Protein AF-A0A4S4K8S5-F1 (afdb_monomer_lite)

Organism: NCBI:txid98765

InterPro domains:
  IPR015931 Aconitase/3-isopropylmalate dehydratase large subunit, alpha/beta/alpha, subdomain 1/3 [G3DSA:3.30.499.10] (3-56)
  IPR036008 Aconitase, iron-sulfur domain [SSF53732] (6-67)
  IPR050926 Aconitase/IPM Isomerase [PTHR43160] (6-64)

Foldseek 3Di:
DDDQAEAEDQDDDFPQCPPPPHNSYHYHHDHPLVNVVCVQVVDPPDDLVPDWDADPVRDTHHDDDQPPAPQPPVHRHRQWDQQPVVRGTGGCVVRVPPDDDDGDPDDPDDDPADSQWDWDWACLLVDAAPFFTWIWTHDPPDDIDIDTDDDHDHHVRSVCSNVVDDDDDD

Structure (mmCIF, N/CA/C/O backbone):
data_AF-A0A4S4K8S5-F1
#
_entry.id   AF-A0A4S4K8S5-F1
#
loop_
_atom_site.group_PDB
_atom_site.id
_atom_site.type_symbol
_atom_site.label_atom_id
_atom_site.label_alt_id
_atom_site.label_comp_id
_atom_site.label_asym_id
_atom_site.label_entity_id
_atom_site.label_seq_id
_atom_site.pdbx_PDB_ins_code
_atom_site.Cartn_x
_atom_site.Cartn_y
_atom_site.Cartn_z
_atom_site.occupancy
_atom_site.B_iso_or_equiv
_atom_site.auth_seq_id
_atom_site.auth_comp_id
_atom_site.auth_asym_id
_atom_site.auth_atom_id
_atom_site.pdbx_PDB_model_num
ATOM 1 N N . MET A 1 1 ? 26.966 -2.683 -28.341 1.00 40.81 1 MET A N 1
ATOM 2 C CA . MET A 1 1 ? 25.767 -3.223 -27.672 1.00 40.81 1 MET A CA 1
ATOM 3 C C . MET A 1 1 ? 25.419 -2.253 -26.558 1.00 40.81 1 MET A C 1
ATOM 5 O O . MET A 1 1 ? 26.205 -2.132 -25.630 1.00 40.81 1 MET A O 1
ATOM 9 N N . ILE A 1 2 ? 24.365 -1.453 -26.725 1.00 47.19 2 ILE A N 1
ATOM 10 C CA . ILE A 1 2 ? 23.920 -0.512 -25.688 1.00 47.19 2 ILE A CA 1
ATOM 11 C C . ILE A 1 2 ? 23.152 -1.344 -24.663 1.00 47.19 2 ILE A C 1
ATOM 13 O O . ILE A 1 2 ? 22.187 -2.012 -25.022 1.00 47.19 2 ILE A O 1
ATOM 17 N N . VAL A 1 3 ? 23.630 -1.366 -23.421 1.00 53.38 3 VAL A N 1
ATOM 18 C CA . VAL A 1 3 ? 22.932 -2.012 -22.308 1.00 53.38 3 VAL A CA 1
ATOM 19 C C . VAL A 1 3 ? 21.987 -0.967 -21.733 1.00 53.38 3 VAL A C 1
ATOM 21 O O . VAL A 1 3 ? 22.434 0.006 -21.132 1.00 53.38 3 VAL A O 1
ATOM 24 N N . TYR A 1 4 ? 20.691 -1.129 -21.980 1.00 63.47 4 TYR A N 1
ATOM 25 C CA . TYR A 1 4 ? 19.673 -0.281 -21.373 1.00 63.47 4 TYR A CA 1
ATOM 26 C C . TYR A 1 4 ? 19.418 -0.774 -19.954 1.00 63.47 4 TYR A C 1
ATOM 28 O O . TYR A 1 4 ? 19.040 -1.927 -19.750 1.00 63.47 4 TYR A O 1
ATOM 36 N N . VAL A 1 5 ? 19.658 0.093 -18.975 1.00 75.06 5 VAL A N 1
ATOM 37 C CA . VAL A 1 5 ? 19.382 -0.191 -17.568 1.00 75.06 5 VAL A CA 1
ATOM 38 C C . VAL A 1 5 ? 18.004 0.370 -17.258 1.00 75.06 5 VAL A C 1
ATOM 40 O O . VAL A 1 5 ? 17.740 1.548 -17.494 1.00 75.06 5 VAL A O 1
ATOM 43 N N . SER A 1 6 ? 17.115 -0.483 -16.760 1.00 84.38 6 SER A N 1
ATOM 44 C CA . SER A 1 6 ? 15.791 -0.067 -16.309 1.00 84.38 6 SER A CA 1
ATOM 45 C C . SER A 1 6 ? 15.693 -0.241 -14.802 1.00 84.38 6 SER A C 1
ATOM 47 O O . SER A 1 6 ? 16.116 -1.261 -14.264 1.00 84.38 6 SER A O 1
ATOM 49 N N . VAL A 1 7 ? 15.158 0.770 -14.126 1.00 84.62 7 VAL A N 1
ATOM 50 C CA . VAL A 1 7 ? 15.048 0.830 -12.667 1.00 84.62 7 VAL A CA 1
ATOM 51 C C . VAL A 1 7 ? 13.600 1.138 -12.309 1.00 84.62 7 VAL A C 1
ATOM 53 O O . VAL A 1 7 ? 13.010 2.068 -12.856 1.00 84.62 7 VAL A O 1
ATOM 56 N N . VAL A 1 8 ? 13.034 0.390 -11.367 1.00 84.44 8 VAL A N 1
ATOM 57 C CA . VAL A 1 8 ? 11.702 0.654 -10.804 1.00 84.44 8 VAL A CA 1
ATOM 58 C C . VAL A 1 8 ? 11.885 1.169 -9.380 1.00 84.44 8 VAL A C 1
ATOM 60 O O . VAL A 1 8 ? 12.656 0.601 -8.610 1.00 84.44 8 VAL A O 1
ATOM 63 N N . THR A 1 9 ? 11.220 2.267 -9.027 1.00 79.69 9 THR A N 1
ATOM 64 C CA . THR A 1 9 ? 11.368 2.917 -7.714 1.00 79.69 9 THR A CA 1
ATOM 65 C C . THR A 1 9 ? 10.017 3.304 -7.131 1.00 79.69 9 THR A C 1
ATOM 67 O O . THR A 1 9 ? 9.075 3.570 -7.875 1.00 79.69 9 THR A O 1
ATOM 70 N N . SER A 1 10 ? 9.939 3.399 -5.802 1.00 82.31 10 SER A N 1
ATOM 71 C CA . SER A 1 10 ? 8.765 3.918 -5.087 1.00 82.31 10 SER A CA 1
ATOM 72 C C . SER A 1 10 ? 8.897 5.397 -4.715 1.00 82.31 10 SER A C 1
ATOM 74 O O . SER A 1 10 ? 8.225 5.879 -3.803 1.00 82.31 10 SER A O 1
ATOM 76 N N . TYR A 1 11 ? 9.815 6.110 -5.371 1.00 83.06 11 TYR A N 1
ATOM 77 C CA . TYR A 1 11 ? 9.970 7.554 -5.227 1.00 83.06 11 TYR A CA 1
ATOM 78 C C . TYR A 1 11 ? 8.912 8.298 -6.052 1.00 83.06 11 TYR A C 1
ATOM 80 O O . TYR A 1 11 ? 8.043 7.693 -6.661 1.00 83.06 11 TYR A O 1
ATOM 88 N N . ASN A 1 12 ? 8.969 9.626 -6.076 1.00 79.25 12 ASN A N 1
ATOM 89 C CA . ASN A 1 12 ? 7.986 10.483 -6.750 1.00 79.25 12 ASN A CA 1
ATOM 90 C C . ASN A 1 12 ? 8.525 11.183 -8.013 1.00 79.25 12 ASN A C 1
ATOM 92 O O . ASN A 1 12 ? 7.784 11.909 -8.673 1.00 79.25 12 ASN A O 1
ATOM 96 N N . HIS A 1 13 ? 9.798 10.975 -8.362 1.00 73.88 13 HIS A N 1
ATOM 97 C CA . HIS A 1 13 ? 10.450 11.596 -9.514 1.00 73.88 13 HIS A CA 1
ATOM 98 C C . HIS A 1 13 ? 11.297 10.584 -10.290 1.00 73.88 13 HIS A C 1
ATOM 100 O O . HIS A 1 13 ? 12.002 9.775 -9.696 1.00 73.88 13 HIS A O 1
ATOM 106 N N . ASN A 1 14 ? 11.287 10.691 -11.619 1.00 83.81 14 ASN A N 1
ATOM 107 C CA . ASN A 1 14 ? 12.058 9.846 -12.535 1.00 83.81 14 ASN A CA 1
ATOM 108 C C . ASN A 1 14 ? 12.803 10.652 -13.613 1.00 83.81 14 ASN A C 1
ATOM 110 O O . ASN A 1 14 ? 12.933 10.215 -14.755 1.00 83.81 14 ASN A O 1
ATOM 114 N N . PHE A 1 15 ? 13.290 11.846 -13.260 1.00 85.25 15 PHE A N 1
ATOM 115 C CA . PHE A 1 15 ? 14.086 12.661 -14.177 1.00 85.25 15 PHE A CA 1
ATOM 116 C C . PHE A 1 15 ? 15.352 11.923 -14.630 1.00 85.25 15 PHE A C 1
ATOM 118 O O . PHE A 1 15 ? 15.992 11.210 -13.853 1.00 85.25 15 PHE A O 1
ATOM 125 N N . THR A 1 16 ? 15.734 12.142 -15.887 1.00 83.31 16 THR A N 1
ATOM 126 C CA . THR A 1 16 ? 16.926 11.558 -16.507 1.00 83.31 16 THR A CA 1
ATOM 127 C C . THR A 1 16 ? 18.174 11.782 -15.647 1.00 83.31 16 THR A C 1
ATOM 129 O O . THR A 1 16 ? 18.478 12.912 -15.269 1.00 83.31 16 THR A O 1
ATOM 132 N N . GLY A 1 17 ? 18.886 10.697 -15.323 1.00 80.38 17 GLY A N 1
ATOM 133 C CA . GLY A 1 17 ? 20.100 10.726 -14.503 1.00 80.38 17 GLY A CA 1
ATOM 134 C C . GLY A 1 17 ? 19.891 11.090 -13.026 1.00 80.38 17 GLY A C 1
ATOM 135 O O . GLY A 1 17 ? 20.866 11.307 -12.315 1.00 80.38 17 GLY A O 1
ATOM 136 N N . ARG A 1 18 ? 18.657 11.167 -12.511 1.00 84.88 18 ARG A N 1
ATOM 137 C CA . ARG A 1 18 ? 18.435 11.531 -11.099 1.00 84.88 18 ARG A CA 1
ATOM 138 C C . ARG A 1 18 ? 18.932 10.468 -10.120 1.00 84.88 18 ARG A C 1
ATOM 140 O O . ARG A 1 18 ? 19.425 10.824 -9.054 1.00 84.88 18 ARG A O 1
ATOM 147 N N . ASN A 1 19 ? 18.773 9.197 -10.472 1.00 79.88 19 ASN A N 1
ATOM 148 C CA . ASN A 1 19 ? 19.047 8.086 -9.562 1.00 79.88 19 ASN A CA 1
ATOM 149 C C . ASN A 1 19 ? 20.532 7.701 -9.543 1.00 79.88 19 ASN A C 1
ATOM 151 O O . ASN A 1 19 ? 21.040 7.282 -8.510 1.00 79.88 19 ASN A O 1
ATOM 155 N N . ASP A 1 20 ? 21.224 7.853 -10.671 1.00 86.19 20 ASP A N 1
ATOM 156 C CA . ASP A 1 20 ? 22.573 7.319 -10.889 1.00 86.19 20 ASP A CA 1
ATOM 157 C C . ASP A 1 20 ? 23.453 8.199 -11.802 1.00 86.19 20 ASP A C 1
ATOM 159 O O . ASP A 1 20 ? 24.529 7.773 -12.216 1.00 86.19 20 ASP A O 1
ATOM 163 N N . ALA A 1 21 ? 23.012 9.418 -12.141 1.00 86.81 21 ALA A N 1
ATOM 164 C CA . ALA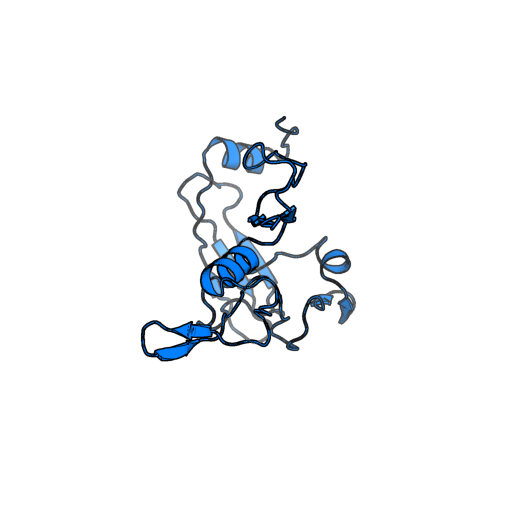 A 1 21 ? 23.658 10.314 -13.110 1.00 86.81 21 ALA A CA 1
ATOM 165 C C . ALA A 1 21 ? 23.816 9.734 -14.531 1.00 86.81 21 ALA A C 1
ATOM 167 O O . ALA A 1 21 ? 24.497 10.336 -15.364 1.00 86.81 21 ALA A O 1
ATOM 168 N N . ASN A 1 22 ? 23.158 8.614 -14.848 1.00 85.94 22 ASN A N 1
ATOM 169 C CA . ASN A 1 22 ? 23.217 7.997 -16.164 1.00 85.94 22 ASN A CA 1
ATOM 170 C C . ASN A 1 22 ? 21.999 8.404 -17.014 1.00 85.94 22 ASN A C 1
ATOM 172 O O . ASN A 1 22 ? 20.865 8.030 -16.702 1.00 85.94 22 ASN A O 1
ATOM 176 N N . PRO A 1 23 ? 22.189 9.132 -18.129 1.00 85.69 23 PRO A N 1
ATOM 177 C CA . PRO A 1 23 ? 21.078 9.515 -18.991 1.00 85.69 23 PRO A CA 1
ATOM 178 C C . PRO A 1 23 ? 20.465 8.343 -19.772 1.00 85.69 23 PRO A C 1
ATOM 180 O O . PRO A 1 23 ? 19.369 8.489 -20.304 1.00 85.69 23 PRO A O 1
ATOM 183 N N . ALA A 1 24 ? 21.146 7.193 -19.847 1.00 87.69 24 ALA A N 1
ATOM 184 C CA . ALA A 1 24 ? 20.639 5.984 -20.497 1.00 87.69 24 ALA A CA 1
ATOM 185 C C . ALA A 1 24 ? 19.790 5.090 -19.569 1.00 87.69 24 ALA A C 1
ATOM 187 O O . ALA A 1 24 ? 19.295 4.055 -20.021 1.00 87.69 24 ALA A O 1
ATOM 188 N N . THR A 1 25 ? 19.630 5.462 -18.292 1.00 84.88 25 THR A N 1
ATOM 189 C CA . THR A 1 25 ? 18.792 4.731 -17.334 1.00 84.88 25 THR A CA 1
ATOM 190 C C . THR A 1 25 ? 17.327 5.141 -17.481 1.00 84.88 25 THR A C 1
ATOM 192 O O . THR A 1 25 ? 16.979 6.316 -17.346 1.00 84.88 25 THR A O 1
ATOM 195 N N . TYR A 1 26 ? 16.450 4.160 -17.704 1.00 85.69 26 TYR A N 1
ATOM 196 C CA . TYR A 1 26 ? 15.001 4.356 -17.700 1.00 85.69 26 TYR A CA 1
ATOM 197 C C . TYR A 1 26 ? 14.444 4.107 -16.299 1.00 85.69 26 TYR A C 1
ATOM 199 O O . TYR A 1 26 ? 14.488 2.986 -15.796 1.00 85.69 26 TYR A O 1
ATOM 207 N N . ALA A 1 27 ? 13.922 5.157 -15.665 1.00 83.81 27 ALA A N 1
ATOM 208 C CA . ALA A 1 27 ? 13.340 5.080 -14.331 1.00 83.81 27 ALA A CA 1
ATOM 209 C C . ALA A 1 27 ? 11.804 5.066 -14.392 1.00 83.81 27 ALA A C 1
ATOM 211 O O . ALA A 1 27 ? 11.169 5.980 -14.929 1.00 83.81 27 ALA A O 1
ATOM 212 N N . PHE A 1 28 ? 11.210 4.043 -13.789 1.00 84.19 28 PHE A N 1
ATOM 213 C CA . PHE A 1 28 ? 9.772 3.886 -13.617 1.00 84.19 28 PHE A CA 1
ATOM 214 C C . PHE A 1 28 ? 9.406 4.116 -12.150 1.00 84.19 28 PHE A C 1
ATOM 216 O O . PHE A 1 28 ? 10.120 3.689 -11.241 1.00 84.19 28 PHE A O 1
ATOM 223 N N . VAL A 1 29 ? 8.297 4.814 -11.920 1.00 80.88 29 VAL A N 1
ATOM 224 C CA . VAL A 1 29 ? 7.744 5.048 -10.582 1.00 80.88 29 VAL A CA 1
ATOM 225 C C . VAL A 1 29 ? 6.541 4.135 -10.393 1.00 80.88 29 VAL A C 1
ATOM 227 O O . VAL A 1 29 ? 5.641 4.128 -11.231 1.00 80.88 29 VAL A O 1
ATOM 230 N N . ALA A 1 30 ? 6.529 3.374 -9.303 1.00 78.50 30 ALA A N 1
ATOM 231 C CA . ALA A 1 30 ? 5.453 2.456 -8.946 1.00 78.50 30 ALA A CA 1
ATOM 232 C C . ALA A 1 30 ? 5.226 2.441 -7.423 1.00 78.50 30 ALA A C 1
ATOM 234 O O . ALA A 1 30 ? 5.949 3.088 -6.668 1.00 78.50 30 ALA A O 1
ATOM 235 N N . SER A 1 31 ? 4.213 1.713 -6.949 1.00 77.50 31 SER A N 1
ATOM 236 C CA . SER A 1 31 ? 4.017 1.500 -5.508 1.00 77.50 31 SER A CA 1
ATOM 237 C C . SER A 1 31 ? 5.162 0.670 -4.909 1.00 77.50 31 SER A C 1
ATOM 239 O O . SER A 1 31 ? 5.792 -0.118 -5.614 1.00 77.50 31 SER A O 1
ATOM 241 N N . SER A 1 32 ? 5.420 0.810 -3.602 1.00 77.81 32 SER A N 1
ATOM 242 C CA . SER A 1 32 ? 6.417 -0.010 -2.884 1.00 77.81 32 SER A CA 1
ATOM 243 C C . SER A 1 32 ? 6.191 -1.507 -3.096 1.00 77.81 32 SER A C 1
ATOM 245 O O . SER A 1 32 ? 7.132 -2.250 -3.338 1.00 77.81 32 SER A O 1
ATOM 247 N N . ASP A 1 33 ? 4.925 -1.908 -3.100 1.00 77.00 33 ASP A N 1
ATOM 248 C CA . ASP A 1 33 ? 4.451 -3.263 -3.352 1.00 77.00 33 ASP A CA 1
ATOM 249 C C . ASP A 1 33 ? 4.896 -3.788 -4.729 1.00 77.00 33 ASP A C 1
ATOM 251 O O . ASP A 1 33 ? 5.523 -4.843 -4.825 1.00 77.00 33 ASP A O 1
ATOM 255 N N . LEU A 1 34 ? 4.651 -3.019 -5.797 1.00 79.56 34 LEU A N 1
ATOM 256 C CA . LEU A 1 34 ? 5.084 -3.363 -7.157 1.00 79.56 34 LEU A CA 1
ATOM 257 C C . LEU A 1 34 ? 6.607 -3.387 -7.293 1.00 79.56 34 LEU A C 1
ATOM 259 O O . LEU A 1 34 ? 7.155 -4.244 -7.978 1.00 79.56 34 LEU A O 1
ATOM 263 N N . VAL A 1 35 ? 7.305 -2.464 -6.633 1.00 82.31 35 VAL A N 1
ATOM 264 C CA . VAL A 1 35 ? 8.773 -2.441 -6.646 1.00 82.31 35 VAL A CA 1
ATOM 265 C C . VAL A 1 35 ? 9.325 -3.712 -6.009 1.00 82.31 35 VAL A C 1
ATOM 267 O O . VAL A 1 35 ? 10.212 -4.340 -6.580 1.00 82.31 35 VAL A O 1
ATOM 270 N N . THR A 1 36 ? 8.776 -4.135 -4.867 1.00 83.06 36 THR A N 1
ATOM 271 C CA . THR A 1 36 ? 9.158 -5.394 -4.219 1.00 83.06 36 THR A CA 1
ATOM 272 C C . THR A 1 36 ? 8.867 -6.590 -5.126 1.00 83.06 36 THR A C 1
ATOM 274 O O . THR A 1 36 ? 9.749 -7.424 -5.308 1.00 83.06 36 THR A O 1
ATOM 277 N N . ALA A 1 37 ? 7.689 -6.635 -5.760 1.00 84.25 37 ALA A N 1
ATOM 278 C CA . ALA A 1 37 ? 7.329 -7.644 -6.763 1.00 84.25 37 ALA A CA 1
ATOM 279 C C . ALA A 1 37 ? 8.419 -7.852 -7.814 1.00 84.25 37 ALA A C 1
ATOM 281 O O . ALA A 1 37 ? 8.955 -8.943 -8.002 1.00 84.25 37 ALA A O 1
ATOM 282 N N . MET A 1 38 ? 8.737 -6.752 -8.492 1.00 84.69 38 MET A N 1
ATOM 283 C CA . MET A 1 38 ? 9.602 -6.730 -9.655 1.00 84.69 38 MET A CA 1
ATOM 284 C C . MET A 1 38 ? 11.054 -6.955 -9.247 1.00 84.69 38 MET A C 1
ATOM 286 O O . MET A 1 38 ? 11.802 -7.569 -9.998 1.00 84.69 38 MET A O 1
ATOM 290 N N . ALA A 1 39 ? 11.452 -6.529 -8.044 1.00 85.81 39 ALA A N 1
ATOM 291 C CA . ALA A 1 39 ? 12.778 -6.806 -7.504 1.00 85.81 39 ALA A CA 1
ATOM 292 C C . ALA A 1 39 ? 13.008 -8.306 -7.270 1.00 85.81 39 ALA A C 1
ATOM 294 O O . ALA A 1 39 ? 14.091 -8.807 -7.563 1.00 85.81 39 ALA A O 1
ATOM 295 N N . PHE A 1 40 ? 11.999 -9.028 -6.778 1.00 85.19 40 PHE A N 1
ATOM 296 C CA . PHE A 1 40 ? 12.081 -10.481 -6.613 1.00 85.19 40 PHE A CA 1
ATOM 297 C C . PHE A 1 40 ? 11.952 -11.237 -7.941 1.00 85.19 40 PHE A C 1
ATOM 299 O O . PHE A 1 40 ? 12.598 -12.268 -8.110 1.00 85.19 40 PHE A O 1
ATOM 306 N N . ALA A 1 41 ? 11.132 -10.750 -8.877 1.00 87.00 41 ALA A N 1
ATOM 307 C CA . ALA A 1 41 ? 10.967 -11.380 -10.186 1.00 87.00 41 ALA A CA 1
ATOM 308 C C . ALA A 1 41 ? 12.162 -11.142 -11.125 1.00 87.00 41 ALA A C 1
ATOM 310 O O . ALA A 1 41 ? 12.487 -12.000 -11.940 1.00 87.00 41 ALA A O 1
ATOM 311 N N . GLY A 1 42 ? 12.812 -9.979 -11.027 1.00 85.75 42 GLY A N 1
ATOM 312 C CA . GLY A 1 42 ? 13.928 -9.587 -11.891 1.00 85.75 42 GLY A CA 1
ATOM 313 C C . GLY A 1 42 ? 13.543 -9.298 -13.349 1.00 85.75 42 GLY A C 1
ATOM 314 O O . GLY A 1 42 ? 14.433 -9.094 -14.172 1.00 85.75 42 GLY A O 1
ATOM 315 N N . ASP A 1 43 ? 12.246 -9.262 -13.673 1.00 84.00 43 ASP A N 1
ATOM 316 C CA . ASP A 1 43 ? 11.710 -9.008 -15.014 1.00 84.00 43 ASP A CA 1
ATOM 317 C C . ASP A 1 43 ? 10.634 -7.914 -14.964 1.00 84.00 43 ASP A C 1
ATOM 319 O O . ASP A 1 43 ? 9.761 -7.914 -14.098 1.00 84.00 43 ASP A O 1
ATOM 323 N N . LEU A 1 44 ? 10.691 -6.982 -15.916 1.00 83.81 44 LEU A N 1
ATOM 324 C CA . LEU A 1 44 ? 9.701 -5.915 -16.077 1.00 83.81 44 LEU A CA 1
ATOM 325 C C . LEU A 1 44 ? 8.404 -6.388 -16.737 1.00 83.81 44 LEU A C 1
ATOM 327 O O . LEU A 1 44 ? 7.400 -5.686 -16.652 1.00 83.81 44 LEU A O 1
ATOM 331 N N . HIS A 1 45 ? 8.417 -7.544 -17.400 1.00 85.62 45 HIS A N 1
ATOM 332 C CA . HIS A 1 45 ? 7.205 -8.156 -17.945 1.00 85.62 45 HIS A CA 1
ATOM 333 C C . HIS A 1 45 ? 6.433 -8.963 -16.903 1.00 85.62 45 HIS A C 1
ATOM 335 O O . HIS A 1 45 ? 5.310 -9.370 -17.185 1.00 85.62 45 HIS A O 1
ATOM 341 N N . PHE A 1 46 ? 7.017 -9.188 -15.720 1.00 84.44 46 PHE A N 1
ATOM 342 C CA . PHE A 1 46 ? 6.357 -9.904 -14.641 1.00 84.44 46 PHE A CA 1
ATOM 343 C C . PHE A 1 46 ? 5.093 -9.161 -14.216 1.00 84.44 46 PHE A C 1
ATOM 345 O O . PHE A 1 46 ? 5.151 -7.995 -13.810 1.00 84.44 46 PHE A O 1
ATOM 352 N N . ASN A 1 47 ? 3.957 -9.850 -14.286 1.00 82.06 47 ASN A N 1
ATOM 353 C CA . ASN A 1 47 ? 2.701 -9.352 -13.770 1.00 82.06 47 ASN A CA 1
ATOM 354 C C . ASN A 1 47 ? 2.424 -9.940 -12.377 1.00 82.06 47 ASN A C 1
ATOM 356 O O . ASN A 1 47 ? 1.911 -11.053 -12.274 1.00 82.06 47 ASN A O 1
ATOM 360 N N . PRO A 1 48 ? 2.659 -9.177 -11.297 1.00 77.31 48 PRO A N 1
ATOM 361 C CA . PRO A 1 48 ? 2.429 -9.633 -9.930 1.00 77.31 48 PRO A CA 1
ATOM 362 C C . PRO A 1 48 ? 1.009 -10.106 -9.596 1.00 77.31 48 PRO A C 1
ATOM 364 O O . PRO A 1 48 ? 0.808 -10.712 -8.550 1.00 77.31 48 PRO A O 1
ATOM 367 N N . VAL A 1 49 ? 0.021 -9.769 -10.427 1.00 76.81 49 VAL A N 1
ATOM 368 C CA . VAL A 1 49 ? -1.388 -10.132 -10.219 1.00 76.81 49 VAL A CA 1
ATOM 369 C C . VAL A 1 49 ? -1.714 -11.511 -10.795 1.00 76.81 49 VAL A C 1
ATOM 371 O O . VAL A 1 49 ? -2.675 -12.138 -10.362 1.00 76.81 49 VAL A O 1
ATOM 374 N N . THR A 1 50 ? -0.959 -11.973 -11.793 1.00 78.62 50 THR A N 1
ATOM 375 C CA . THR A 1 50 ? -1.271 -13.209 -12.534 1.00 78.62 50 THR A CA 1
ATOM 376 C C . THR A 1 50 ? -0.139 -14.217 -12.540 1.00 78.62 50 THR A C 1
ATOM 378 O O . THR A 1 50 ? -0.388 -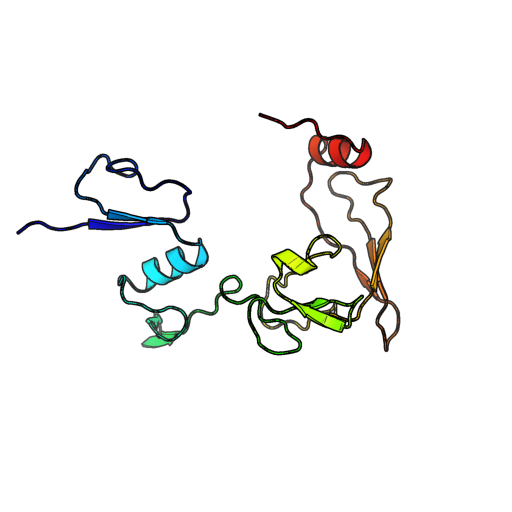15.410 -12.707 1.00 78.62 50 THR A O 1
ATOM 381 N N . ASP A 1 51 ? 1.095 -13.752 -12.387 1.00 81.94 51 ASP A N 1
ATOM 382 C CA . ASP A 1 51 ? 2.284 -14.553 -12.601 1.00 81.94 51 ASP A CA 1
ATOM 383 C C . ASP A 1 51 ? 2.842 -15.045 -11.265 1.00 81.94 51 ASP A C 1
ATOM 385 O O . ASP A 1 51 ? 2.812 -14.360 -10.240 1.00 81.94 51 ASP A O 1
ATOM 389 N N . THR A 1 52 ? 3.407 -16.247 -11.287 1.00 86.38 52 THR A N 1
ATOM 390 C CA . THR A 1 52 ? 4.073 -16.855 -10.133 1.00 86.38 52 THR A CA 1
ATOM 391 C C . THR A 1 52 ? 5.583 -16.799 -10.309 1.00 86.38 52 THR A C 1
ATOM 393 O O . THR A 1 52 ? 6.085 -17.036 -11.408 1.00 86.38 52 THR A O 1
ATOM 396 N N . THR A 1 53 ? 6.319 -16.570 -9.226 1.00 84.94 53 THR A N 1
ATOM 397 C CA . THR A 1 53 ? 7.778 -16.759 -9.184 1.00 84.94 53 THR A CA 1
ATOM 398 C C . THR A 1 53 ? 8.126 -18.044 -8.433 1.00 84.94 53 THR A C 1
ATOM 400 O O . THR A 1 53 ? 7.252 -18.690 -7.867 1.00 84.94 53 THR A O 1
ATOM 403 N N . THR A 1 54 ? 9.386 -18.469 -8.446 1.00 85.62 54 THR A N 1
ATOM 404 C CA . THR A 1 54 ? 9.822 -19.669 -7.715 1.00 85.62 54 THR A CA 1
ATOM 405 C C . THR A 1 54 ? 10.368 -19.265 -6.350 1.00 85.62 54 THR A C 1
ATOM 407 O O . THR A 1 54 ? 11.277 -18.441 -6.259 1.00 85.62 54 THR A O 1
ATOM 410 N N . GLY A 1 55 ? 9.809 -19.841 -5.288 1.00 80.50 55 GLY A N 1
ATOM 411 C CA . GLY A 1 55 ? 10.313 -19.690 -3.929 1.00 80.50 55 GLY A CA 1
ATOM 412 C C . GLY A 1 55 ? 11.668 -20.374 -3.738 1.00 80.50 55 GLY A C 1
ATOM 413 O O . GLY A 1 55 ? 12.097 -21.208 -4.535 1.00 80.50 55 GLY A O 1
ATOM 414 N N . ALA A 1 56 ? 12.356 -20.052 -2.641 1.00 80.12 56 ALA A N 1
ATOM 415 C CA . ALA A 1 56 ? 13.635 -20.684 -2.295 1.00 80.12 56 ALA A CA 1
ATOM 416 C C . ALA A 1 56 ? 13.524 -22.209 -2.069 1.00 80.12 56 ALA A C 1
ATOM 418 O O . ALA A 1 56 ? 14.521 -22.924 -2.125 1.00 80.12 56 ALA A O 1
ATOM 419 N N . ASP A 1 57 ? 12.313 -22.698 -1.815 1.00 85.19 57 ASP A N 1
ATOM 420 C CA . ASP A 1 57 ? 11.948 -24.105 -1.662 1.00 85.19 57 ASP A CA 1
ATOM 421 C C . ASP A 1 57 ? 11.659 -24.816 -3.000 1.00 85.19 57 ASP A C 1
ATOM 423 O O . ASP A 1 57 ? 11.400 -26.018 -3.012 1.00 85.19 57 ASP A O 1
ATOM 427 N N . GLY A 1 58 ? 11.715 -24.094 -4.124 1.00 84.69 58 GLY A N 1
ATOM 428 C CA . GLY A 1 58 ? 11.417 -24.613 -5.457 1.00 84.69 58 GLY A CA 1
ATOM 429 C C . GLY A 1 58 ? 9.925 -24.658 -5.797 1.00 84.69 58 GLY A C 1
ATOM 430 O O . GLY A 1 58 ? 9.578 -25.086 -6.898 1.00 84.69 58 GLY A O 1
ATOM 431 N N . ASN A 1 59 ? 9.045 -24.215 -4.894 1.00 85.00 59 ASN A N 1
ATOM 432 C CA . ASN A 1 59 ? 7.608 -24.181 -5.146 1.00 85.00 59 ASN A CA 1
ATOM 433 C C . ASN A 1 59 ? 7.184 -22.861 -5.808 1.00 85.00 59 ASN A C 1
ATOM 435 O O . ASN A 1 59 ? 7.831 -21.829 -5.608 1.00 85.00 59 ASN A O 1
ATOM 439 N N . PRO A 1 60 ? 6.077 -22.855 -6.570 1.00 81.81 60 PRO A N 1
ATOM 440 C CA . PRO A 1 60 ? 5.481 -21.621 -7.062 1.00 81.81 60 PRO A CA 1
ATOM 441 C C . PRO A 1 60 ? 5.042 -20.723 -5.900 1.00 81.81 60 PRO A C 1
ATOM 443 O O . PRO A 1 60 ? 4.342 -21.157 -4.986 1.00 81.81 60 PRO A O 1
ATOM 446 N N . PHE A 1 61 ? 5.439 -19.461 -5.969 1.00 80.19 61 PHE A N 1
ATOM 447 C CA . PHE A 1 61 ? 5.095 -18.396 -5.045 1.00 80.19 61 PHE A CA 1
ATOM 448 C C . PHE A 1 61 ? 4.324 -17.312 -5.798 1.00 80.19 61 PHE A C 1
ATOM 450 O O . PHE A 1 61 ? 4.779 -16.793 -6.819 1.00 80.19 61 PHE A O 1
ATOM 457 N N . GLU A 1 62 ? 3.154 -16.967 -5.276 1.00 79.00 62 GLU A N 1
ATOM 458 C CA . GLU A 1 62 ? 2.312 -15.885 -5.773 1.00 79.00 62 GLU A CA 1
ATOM 459 C C . GLU A 1 62 ? 2.383 -14.718 -4.793 1.00 79.00 62 GLU A C 1
ATOM 461 O O . GLU A 1 62 ? 2.270 -14.897 -3.575 1.00 79.00 62 GLU A O 1
ATOM 466 N N . PHE A 1 63 ? 2.556 -13.510 -5.316 1.00 72.69 63 PHE A N 1
ATOM 467 C CA . PHE A 1 63 ? 2.556 -12.335 -4.470 1.00 72.69 63 PHE A CA 1
ATOM 468 C C . PHE A 1 63 ? 1.131 -11.888 -4.155 1.00 72.69 63 PHE A C 1
ATOM 470 O O . PHE A 1 63 ? 0.350 -11.549 -5.039 1.00 72.69 63 PHE A O 1
ATOM 477 N N . LYS A 1 64 ? 0.817 -11.792 -2.864 1.00 61.53 64 LYS A N 1
ATOM 478 C CA . LYS A 1 64 ? -0.437 -11.203 -2.395 1.00 61.53 64 LYS A CA 1
ATOM 479 C C . LYS A 1 64 ? -0.207 -9.747 -2.003 1.00 61.53 64 LYS A C 1
ATOM 481 O O . LYS A 1 64 ? 0.334 -9.471 -0.935 1.00 61.53 64 LYS A O 1
ATOM 486 N N . TYR A 1 65 ? -0.610 -8.816 -2.867 1.00 58.31 65 TYR A N 1
ATOM 487 C CA . TYR A 1 65 ? -0.532 -7.379 -2.581 1.00 58.31 65 TYR A CA 1
ATOM 488 C C . TYR A 1 65 ? -1.756 -6.889 -1.826 1.00 58.31 65 TYR A C 1
ATOM 490 O O . TYR A 1 65 ? -2.887 -7.101 -2.255 1.00 58.31 65 TYR A O 1
ATOM 498 N N . CYS A 1 66 ? -1.518 -6.148 -0.747 1.00 48.66 66 CYS A N 1
ATOM 499 C CA . CYS A 1 66 ? -2.571 -5.489 0.021 1.00 48.66 66 CYS A CA 1
ATOM 500 C C . CYS A 1 66 ? -3.043 -4.176 -0.646 1.00 48.66 66 CYS A C 1
ATOM 502 O O . CYS A 1 66 ? -4.145 -3.706 -0.370 1.00 48.66 66 CYS A O 1
ATOM 504 N N . LEU A 1 67 ? -2.248 -3.574 -1.548 1.00 42.00 67 LEU A N 1
ATOM 505 C CA . LEU A 1 67 ? -2.507 -2.208 -2.034 1.00 42.00 67 LEU A CA 1
ATOM 506 C C . LEU A 1 67 ? -2.999 -2.074 -3.484 1.00 42.00 67 LEU A C 1
ATOM 508 O O . LEU A 1 67 ? -3.478 -0.998 -3.834 1.00 42.00 67 LEU A O 1
ATOM 512 N N . ILE A 1 68 ? -2.923 -3.107 -4.330 1.00 38.75 68 ILE A N 1
ATOM 513 C CA . ILE A 1 68 ? -3.382 -2.991 -5.736 1.00 38.75 68 ILE A CA 1
ATOM 514 C C . ILE A 1 68 ? -4.883 -3.245 -5.864 1.00 38.75 68 ILE A C 1
ATOM 516 O O . ILE A 1 68 ? -5.540 -2.642 -6.708 1.00 38.75 68 ILE A O 1
ATOM 520 N N . ASN A 1 69 ? -5.451 -4.022 -4.948 1.00 39.78 69 ASN A N 1
ATOM 521 C CA . ASN A 1 69 ? -6.882 -4.210 -4.870 1.00 39.78 69 ASN A CA 1
ATOM 522 C C . ASN A 1 69 ? -7.326 -3.921 -3.439 1.00 39.78 69 ASN A C 1
ATOM 524 O O . ASN A 1 69 ? -7.363 -4.829 -2.611 1.00 39.78 69 ASN A O 1
ATOM 528 N N . THR A 1 70 ? -7.755 -2.689 -3.144 1.00 48.28 70 THR A N 1
ATOM 529 C CA . THR A 1 70 ? -8.782 -2.514 -2.102 1.00 48.28 70 THR A CA 1
ATOM 530 C C . THR A 1 70 ? -10.044 -3.190 -2.637 1.00 48.28 70 THR A C 1
ATOM 532 O O . THR A 1 70 ? -10.954 -2.543 -3.152 1.00 48.28 70 THR A O 1
ATOM 535 N N . MET A 1 71 ? -10.020 -4.524 -2.629 1.00 50.03 71 MET A N 1
ATOM 536 C CA . MET A 1 71 ? -11.169 -5.366 -2.857 1.00 50.03 71 MET A CA 1
ATOM 537 C C . MET A 1 71 ? -12.115 -4.977 -1.756 1.00 50.03 71 MET A C 1
ATOM 539 O O . MET A 1 71 ? -11.789 -5.061 -0.567 1.00 50.03 71 MET A O 1
ATOM 543 N N . ASN A 1 72 ? -13.269 -4.481 -2.149 1.00 53.59 72 ASN A N 1
ATOM 544 C CA . ASN A 1 72 ? -14.324 -4.364 -1.186 1.00 53.59 72 ASN A CA 1
ATOM 545 C C . ASN A 1 72 ? -14.664 -5.793 -0.729 1.00 53.59 72 ASN A C 1
ATOM 547 O O . ASN A 1 72 ? -15.076 -6.638 -1.516 1.00 53.59 72 ASN A O 1
ATOM 551 N N . THR A 1 73 ? -14.460 -6.057 0.560 1.00 53.72 73 THR A N 1
ATOM 552 C CA . THR A 1 73 ? -14.633 -7.376 1.189 1.00 53.72 73 THR A CA 1
ATOM 553 C C . THR A 1 73 ? -16.071 -7.895 1.132 1.00 53.72 73 THR A C 1
ATOM 555 O O . THR A 1 73 ? -16.336 -9.024 1.530 1.00 53.72 73 THR A O 1
ATOM 558 N N . VAL A 1 74 ? -17.012 -7.071 0.660 1.00 58.19 74 VAL A N 1
ATOM 559 C CA . VAL A 1 74 ? -18.416 -7.426 0.435 1.00 58.19 74 VAL A CA 1
ATOM 560 C C . VAL A 1 74 ? -18.658 -7.977 -0.969 1.00 58.19 74 VAL A C 1
ATOM 562 O O . VAL A 1 74 ? -19.605 -8.736 -1.151 1.00 58.19 74 VAL A O 1
ATOM 565 N N . ASN A 1 75 ? -17.879 -7.566 -1.973 1.00 57.84 75 ASN A N 1
ATOM 566 C CA . ASN A 1 75 ? -18.176 -7.870 -3.377 1.00 57.84 75 ASN A CA 1
ATOM 567 C C . ASN A 1 75 ? -16.973 -8.334 -4.209 1.00 57.84 75 ASN A C 1
ATOM 569 O O . ASN A 1 75 ? -17.162 -8.601 -5.390 1.00 57.84 75 ASN A O 1
ATOM 573 N N . ASP A 1 76 ? -15.773 -8.411 -3.629 1.00 60.62 76 ASP A N 1
ATOM 574 C CA . ASP A 1 76 ? -14.536 -8.766 -4.329 1.00 60.62 76 ASP A CA 1
ATOM 575 C C . ASP A 1 76 ? -14.273 -7.895 -5.575 1.00 60.62 76 ASP A C 1
ATOM 577 O O . ASP A 1 76 ? -13.685 -8.339 -6.559 1.00 60.62 76 ASP A O 1
ATOM 581 N N . GLU A 1 77 ? -14.695 -6.626 -5.552 1.00 58.38 77 GLU A N 1
ATOM 582 C CA . GLU A 1 77 ? -14.413 -5.665 -6.619 1.00 58.38 77 GLU A CA 1
ATOM 583 C C . GLU A 1 77 ? -13.487 -4.551 -6.118 1.00 58.38 77 GLU A C 1
ATOM 585 O O . GLU A 1 77 ? -13.712 -3.934 -5.071 1.00 58.38 77 GLU A O 1
ATOM 590 N N . ALA A 1 78 ? -12.442 -4.257 -6.894 1.00 57.41 78 ALA A N 1
ATOM 591 C CA . ALA A 1 78 ? -11.532 -3.155 -6.614 1.00 57.41 78 ALA A CA 1
ATOM 592 C C . ALA A 1 78 ? -12.203 -1.794 -6.879 1.00 57.41 78 ALA A C 1
ATOM 594 O O . ALA A 1 78 ? -12.920 -1.618 -7.866 1.00 57.41 78 ALA A O 1
ATOM 595 N N . ASN A 1 79 ? -11.929 -0.804 -6.020 1.00 58.53 79 ASN A N 1
ATOM 596 C CA . ASN A 1 79 ? -12.356 0.595 -6.190 1.00 58.53 79 ASN A CA 1
ATOM 597 C C . ASN A 1 79 ? -13.882 0.795 -6.344 1.00 58.53 79 ASN A C 1
ATOM 599 O O . ASN A 1 79 ? -14.327 1.747 -6.982 1.00 58.53 79 ASN A O 1
ATOM 603 N N . LYS A 1 80 ? -14.694 -0.089 -5.755 1.00 64.81 80 LYS A N 1
ATOM 604 C CA . LYS A 1 80 ? -16.152 0.060 -5.691 1.00 64.81 80 LYS A CA 1
ATOM 605 C C . LYS A 1 80 ? -16.644 -0.169 -4.275 1.00 64.81 80 LYS A C 1
ATOM 607 O O . LYS A 1 80 ? -16.809 -1.304 -3.827 1.00 64.81 80 LYS A O 1
ATOM 612 N N . VAL A 1 81 ? -16.915 0.922 -3.575 1.00 62.66 81 VAL A N 1
ATOM 613 C CA . VAL A 1 81 ? -17.464 0.901 -2.218 1.00 62.66 81 VAL A CA 1
ATOM 614 C C . VAL A 1 81 ? -18.937 1.278 -2.257 1.00 62.66 81 VAL A C 1
ATOM 616 O O . VAL A 1 81 ? -19.344 2.121 -3.054 1.00 62.66 81 VAL A O 1
ATOM 619 N N . LYS A 1 82 ? -19.746 0.622 -1.421 1.00 62.84 82 LYS A N 1
ATOM 620 C CA . LYS A 1 82 ? -21.156 0.977 -1.265 1.00 62.84 82 LYS A CA 1
ATOM 621 C C . LYS A 1 82 ? -21.247 2.234 -0.409 1.00 62.84 82 LYS A C 1
ATOM 623 O O . LYS A 1 82 ? -20.820 2.226 0.745 1.00 62.84 82 LYS A O 1
ATOM 628 N N . ASP A 1 83 ? -21.813 3.289 -0.967 1.00 64.88 83 ASP A N 1
ATOM 629 C CA . ASP A 1 83 ? -22.201 4.473 -0.225 1.00 64.88 83 ASP A CA 1
ATOM 630 C C . ASP A 1 83 ? -23.327 4.097 0.751 1.00 64.88 83 ASP A C 1
ATOM 632 O O . ASP A 1 83 ? -24.356 3.543 0.362 1.00 64.88 83 ASP A O 1
ATOM 636 N N . GLN A 1 84 ? -23.125 4.344 2.044 1.00 61.50 84 GLN A N 1
ATOM 637 C CA . GLN A 1 84 ? -24.093 3.970 3.083 1.00 61.50 84 GLN A CA 1
ATOM 638 C C . GLN A 1 84 ? -25.254 4.976 3.216 1.00 61.50 84 GLN A C 1
ATOM 640 O O . GLN A 1 84 ? -26.215 4.701 3.931 1.00 61.50 84 GLN A O 1
ATOM 645 N N . ILE A 1 85 ? -25.178 6.134 2.553 1.00 62.34 85 ILE A N 1
ATOM 646 C CA . ILE A 1 85 ? -26.226 7.162 2.509 1.00 62.34 85 ILE A CA 1
ATOM 647 C C . ILE A 1 85 ? -27.156 6.897 1.325 1.00 62.34 85 ILE A C 1
ATOM 649 O O . ILE A 1 85 ? -28.374 6.880 1.496 1.00 62.34 85 ILE A O 1
ATOM 653 N N . THR A 1 86 ? -26.596 6.685 0.132 1.00 67.56 86 THR A N 1
ATOM 654 C CA . THR A 1 86 ? -27.385 6.474 -1.095 1.00 67.56 86 THR A CA 1
ATOM 655 C C . THR A 1 86 ? -27.669 5.000 -1.374 1.00 67.56 86 THR A C 1
ATOM 657 O O . THR A 1 86 ? -28.635 4.675 -2.060 1.00 67.56 86 THR A O 1
ATOM 660 N N . GLY A 1 87 ? -26.855 4.092 -0.833 1.00 67.50 87 GLY A N 1
ATOM 661 C CA . GLY A 1 87 ? -26.922 2.658 -1.105 1.00 67.50 87 GLY A CA 1
ATOM 662 C C . GLY A 1 87 ? -26.275 2.237 -2.428 1.00 67.50 87 GLY A C 1
ATOM 663 O O . GLY A 1 87 ? -26.251 1.038 -2.716 1.00 67.50 87 GLY A O 1
ATOM 664 N N . GLU A 1 88 ? -25.751 3.178 -3.217 1.00 72.19 88 GLU A N 1
ATOM 665 C CA . GLU A 1 88 ? -25.138 2.918 -4.522 1.00 72.19 88 GLU A CA 1
ATOM 666 C C . GLU A 1 88 ? -23.637 2.633 -4.413 1.00 72.19 88 GLU A C 1
ATOM 668 O O . GLU A 1 88 ? -22.966 3.076 -3.485 1.00 72.19 88 GLU A O 1
ATOM 673 N N . TYR A 1 89 ? -23.086 1.890 -5.374 1.00 66.50 89 TYR A N 1
ATOM 674 C CA . TYR A 1 89 ? -21.645 1.650 -5.445 1.00 66.50 89 TYR A CA 1
ATOM 675 C C . TYR A 1 89 ? -20.960 2.751 -6.251 1.00 66.50 89 TYR A C 1
ATOM 677 O O . TYR A 1 89 ? -21.344 3.017 -7.388 1.00 66.50 89 TYR A O 1
ATOM 685 N N . ALA A 1 90 ? -19.906 3.340 -5.694 1.00 65.38 90 ALA A N 1
ATOM 686 C CA . ALA A 1 90 ? -19.118 4.370 -6.357 1.00 65.38 90 ALA A CA 1
ATOM 687 C C . ALA A 1 90 ? -17.614 4.189 -6.102 1.00 65.38 90 ALA A C 1
ATOM 689 O O . ALA A 1 90 ? -17.182 3.374 -5.279 1.00 65.38 90 ALA A O 1
ATOM 690 N N . GLY A 1 91 ? -16.810 4.938 -6.861 1.00 60.03 91 GLY A N 1
ATOM 691 C CA . GLY A 1 91 ? -15.360 4.972 -6.694 1.00 60.03 91 GLY A CA 1
ATOM 692 C C . GLY A 1 91 ? -14.966 5.538 -5.335 1.00 60.03 91 GLY A C 1
ATOM 693 O O . GLY A 1 91 ? -15.589 6.487 -4.858 1.00 60.03 91 GLY A O 1
ATOM 694 N N . ILE A 1 92 ? -13.885 5.019 -4.746 1.00 63.12 92 ILE A N 1
ATOM 695 C CA . ILE A 1 92 ? -13.387 5.469 -3.437 1.00 63.12 92 ILE A CA 1
ATOM 696 C C . ILE A 1 92 ? -13.243 7.004 -3.370 1.00 63.12 92 ILE A C 1
ATOM 698 O O . ILE A 1 92 ? -13.711 7.573 -2.388 1.00 63.12 92 ILE A O 1
ATOM 702 N N . PRO A 1 93 ? -12.712 7.717 -4.389 1.00 62.47 93 PRO A N 1
ATOM 703 C CA . PRO A 1 93 ? -12.609 9.179 -4.338 1.00 62.47 93 PRO A CA 1
ATOM 704 C C . PRO A 1 93 ? -13.955 9.913 -4.235 1.00 62.47 93 PRO A C 1
ATOM 706 O O . PRO A 1 93 ? -14.007 10.999 -3.669 1.00 62.47 93 PRO A O 1
ATOM 709 N N . ALA A 1 94 ? -15.034 9.337 -4.774 1.00 60.59 94 ALA A N 1
ATOM 710 C CA . ALA A 1 94 ? -16.371 9.928 -4.726 1.00 60.59 94 ALA A CA 1
ATOM 711 C C . ALA A 1 94 ? -17.061 9.674 -3.377 1.00 60.59 94 ALA A C 1
ATOM 713 O O . ALA A 1 94 ? -17.829 10.511 -2.913 1.00 60.59 94 ALA A O 1
ATOM 714 N N . THR A 1 95 ? -16.764 8.542 -2.734 1.00 59.22 95 THR A N 1
ATOM 715 C CA . THR A 1 95 ? -17.385 8.150 -1.463 1.00 59.22 95 THR A CA 1
ATOM 716 C C . THR A 1 95 ? -16.587 8.649 -0.249 1.00 59.22 95 THR A C 1
ATOM 718 O O . THR A 1 95 ? -17.185 9.046 0.742 1.00 59.22 95 THR A O 1
ATOM 721 N N . ALA A 1 96 ? -15.249 8.703 -0.304 1.00 55.03 96 ALA A N 1
ATOM 722 C CA . ALA A 1 96 ? -14.348 8.856 0.854 1.00 55.03 96 ALA A CA 1
ATOM 723 C C . ALA A 1 96 ? -14.342 10.223 1.573 1.00 55.03 96 ALA A C 1
ATOM 725 O O . ALA A 1 96 ? -13.612 10.380 2.548 1.00 55.03 96 ALA A O 1
ATOM 726 N N . ALA A 1 97 ? -15.152 11.201 1.161 1.00 51.41 97 ALA A N 1
ATOM 727 C CA . ALA A 1 97 ? -15.194 12.513 1.818 1.00 51.41 97 ALA A CA 1
ATOM 728 C C . ALA A 1 97 ? -15.761 12.470 3.255 1.00 51.41 97 ALA A C 1
ATOM 730 O O . ALA A 1 97 ? -15.526 13.396 4.029 1.00 51.41 97 ALA A O 1
ATOM 731 N N . PHE A 1 98 ? -16.485 11.404 3.621 1.00 50.59 98 PHE A N 1
ATOM 732 C CA . PHE A 1 98 ? -17.220 11.315 4.890 1.00 50.59 98 PHE A CA 1
ATOM 733 C C . PHE A 1 98 ? -16.949 10.042 5.710 1.00 50.59 98 PHE A C 1
ATOM 735 O O . PHE A 1 98 ? -17.617 9.825 6.719 1.00 50.59 98 PHE A O 1
ATOM 742 N N . TRP A 1 99 ? -15.987 9.198 5.313 1.00 56.59 99 TRP A N 1
ATOM 743 C CA . TRP A 1 99 ? -15.811 7.864 5.908 1.00 56.59 99 TRP A CA 1
ATOM 744 C C . TRP A 1 99 ? -14.408 7.614 6.458 1.00 56.59 99 TRP A C 1
ATOM 746 O O . TRP A 1 99 ? -13.409 8.099 5.933 1.00 56.59 99 TRP A O 1
ATOM 756 N N . ILE A 1 100 ? -14.344 6.789 7.504 1.00 56.78 100 ILE A N 1
ATOM 757 C CA . ILE A 1 100 ? -13.099 6.260 8.062 1.00 56.78 100 ILE A CA 1
ATOM 758 C C . ILE A 1 100 ? -12.640 5.085 7.193 1.00 56.78 100 ILE A C 1
ATOM 760 O O . ILE A 1 100 ? -13.395 4.140 6.967 1.00 56.78 100 ILE A O 1
ATOM 764 N N . ALA A 1 101 ? -11.390 5.122 6.731 1.00 59.56 101 ALA A N 1
ATOM 765 C CA . ALA A 1 101 ? -10.777 3.997 6.036 1.00 59.56 101 ALA A CA 1
ATOM 766 C C . ALA A 1 101 ? -10.179 3.011 7.051 1.00 59.56 101 ALA A C 1
ATOM 768 O O . ALA A 1 101 ? -9.263 3.359 7.796 1.00 59.56 101 ALA A O 1
ATOM 769 N N . VAL A 1 102 ? -10.672 1.772 7.058 1.00 59.81 102 VAL A N 1
ATOM 770 C CA . VAL A 1 102 ? -10.118 0.677 7.865 1.00 59.81 102 VAL A CA 1
ATOM 771 C C . VAL A 1 102 ? -9.274 -0.211 6.962 1.00 59.81 102 VAL A C 1
ATOM 773 O O . VAL A 1 102 ? -9.738 -0.653 5.913 1.00 59.81 102 VAL A O 1
ATOM 776 N N . ARG A 1 103 ? -8.026 -0.471 7.360 1.00 55.97 103 ARG A N 1
ATOM 777 C CA . ARG A 1 103 ? -7.145 -1.424 6.677 1.00 55.97 103 ARG A CA 1
ATOM 778 C C . ARG A 1 103 ? -6.795 -2.569 7.611 1.00 55.97 103 ARG A C 1
ATOM 780 O O . ARG A 1 103 ? -6.527 -2.335 8.786 1.00 55.97 103 ARG A O 1
ATOM 787 N N . ASN A 1 104 ? -6.770 -3.781 7.069 1.00 53.00 104 ASN A N 1
ATOM 788 C CA . ASN A 1 104 ? -6.174 -4.922 7.745 1.00 53.00 104 ASN A CA 1
ATOM 789 C C . ASN A 1 104 ? -4.703 -5.025 7.320 1.00 53.00 104 ASN A C 1
ATOM 791 O O . ASN A 1 104 ? -4.401 -4.931 6.130 1.00 53.00 104 ASN A O 1
ATOM 795 N N . HIS A 1 105 ? -3.803 -5.162 8.289 1.00 46.56 105 HIS A N 1
ATOM 796 C CA . HIS A 1 105 ? -2.387 -5.398 8.023 1.00 46.56 105 HIS A CA 1
ATOM 797 C C . HIS A 1 105 ? -2.124 -6.879 7.699 1.00 46.56 105 HIS A C 1
ATOM 799 O O . HIS A 1 105 ? -1.263 -7.167 6.873 1.00 46.56 105 HIS A O 1
ATOM 805 N N . ASP A 1 106 ? -2.934 -7.797 8.244 1.00 43.75 106 ASP A N 1
ATOM 806 C CA . ASP A 1 106 ? -2.721 -9.240 8.134 1.00 43.75 106 ASP A CA 1
ATOM 807 C C . ASP A 1 106 ? -3.888 -9.910 7.393 1.00 43.75 106 ASP A C 1
ATOM 809 O O . ASP A 1 106 ? -5.002 -10.084 7.896 1.00 43.75 106 ASP A O 1
ATOM 813 N N . CYS A 1 107 ? -3.634 -10.279 6.137 1.00 39.94 107 CYS A N 1
ATOM 814 C CA . CYS A 1 107 ? -4.584 -10.979 5.276 1.00 39.94 107 CYS A CA 1
ATOM 815 C C . CYS A 1 107 ? -4.814 -12.427 5.759 1.00 39.94 107 CYS A C 1
ATOM 817 O O . CYS A 1 107 ? -4.187 -13.372 5.292 1.00 39.94 107 CYS A O 1
ATOM 819 N N . GLY A 1 108 ? -5.728 -12.612 6.712 1.00 40.25 108 GLY A N 1
ATOM 820 C CA . GLY A 1 108 ? -6.103 -13.939 7.218 1.00 40.25 108 GLY A CA 1
ATOM 821 C C . GLY A 1 108 ? -6.813 -13.923 8.567 1.00 40.25 108 GLY A C 1
ATOM 822 O O . GLY A 1 108 ? -7.528 -14.870 8.891 1.00 40.25 108 GLY A O 1
ATOM 823 N N . GLU A 1 109 ? -6.681 -12.838 9.326 1.00 45.75 109 GLU A N 1
ATOM 824 C CA . GLU A 1 109 ? -7.406 -12.664 10.581 1.00 45.75 109 GLU A CA 1
ATOM 825 C C . GLU A 1 109 ? -8.725 -11.936 10.305 1.00 45.75 109 GLU A C 1
ATOM 827 O O . GLU A 1 109 ? -8.755 -10.914 9.615 1.00 45.75 109 GLU A O 1
ATOM 832 N N . GLY A 1 110 ? -9.837 -12.507 10.775 1.00 50.91 110 GLY A N 1
ATOM 833 C CA . GLY A 1 110 ? -11.177 -11.987 10.513 1.00 50.91 110 GLY A CA 1
ATOM 834 C C . GLY A 1 110 ? -11.291 -10.497 10.839 1.00 50.91 110 GLY A C 1
ATOM 835 O O . GLY A 1 110 ? -10.850 -10.036 11.891 1.00 50.91 110 GLY A O 1
ATOM 836 N N . LEU A 1 111 ? -11.901 -9.735 9.929 1.00 54.47 111 LEU A N 1
ATOM 837 C CA . LEU A 1 111 ? -12.176 -8.318 10.143 1.00 54.47 111 LEU A CA 1
ATOM 838 C C . LEU A 1 111 ? -13.113 -8.151 11.343 1.00 54.47 111 LEU A C 1
ATOM 840 O O . LEU A 1 111 ? -14.289 -8.505 11.273 1.00 54.47 111 LEU A O 1
ATOM 844 N N . LYS A 1 112 ? -12.593 -7.579 12.434 1.00 64.31 112 LYS A N 1
ATOM 845 C CA . LYS A 1 112 ? -13.416 -7.160 13.578 1.00 64.31 112 LYS A CA 1
ATOM 846 C C . LYS A 1 112 ? -14.410 -6.067 13.191 1.00 64.31 112 LYS A C 1
ATOM 848 O O . LYS A 1 112 ? -15.546 -6.078 13.643 1.00 64.31 112 LYS A O 1
ATOM 853 N N . VAL A 1 113 ? -13.985 -5.147 12.325 1.00 66.94 113 VAL A N 1
ATOM 854 C CA . VAL A 1 113 ? -14.827 -4.060 11.814 1.00 66.94 113 VAL A CA 1
ATOM 855 C C . VAL A 1 113 ? -15.463 -4.486 10.497 1.00 66.94 113 VAL A C 1
ATOM 857 O O . VAL A 1 113 ? -14.761 -4.768 9.525 1.00 66.94 113 VAL A O 1
ATOM 860 N N . ARG A 1 114 ? -16.794 -4.514 10.452 1.00 69.75 114 ARG A N 1
ATOM 861 C CA . ARG A 1 114 ? -17.586 -4.860 9.268 1.00 69.75 114 ARG A CA 1
ATOM 862 C C . ARG A 1 114 ? -18.026 -3.593 8.525 1.00 69.75 114 ARG A C 1
ATOM 864 O O . ARG A 1 114 ? -18.227 -2.554 9.149 1.00 69.75 114 ARG A O 1
ATOM 871 N N . PRO A 1 115 ? -18.286 -3.664 7.209 1.00 65.56 115 PRO A N 1
ATOM 872 C CA . PRO A 1 115 ? -18.688 -2.497 6.410 1.00 65.56 115 PRO A CA 1
ATOM 873 C C . PRO A 1 115 ? -20.005 -1.824 6.828 1.00 65.56 115 PRO A C 1
ATOM 875 O O . PRO A 1 115 ? -20.231 -0.670 6.480 1.00 65.56 115 PRO A O 1
ATOM 878 N N . ALA A 1 116 ? -20.885 -2.540 7.534 1.00 68.06 116 ALA A N 1
ATOM 879 C CA . ALA A 1 116 ? -22.145 -2.004 8.053 1.00 68.06 116 ALA A CA 1
ATOM 880 C C . ALA A 1 116 ? -22.025 -1.444 9.484 1.00 68.06 116 ALA A C 1
ATOM 882 O O . ALA A 1 116 ? -23.004 -0.915 10.016 1.00 68.06 116 ALA A O 1
ATOM 883 N N . ASP A 1 117 ? -20.859 -1.578 10.118 1.00 72.19 117 ASP A N 1
ATOM 884 C CA . ASP A 1 117 ? -20.661 -1.130 11.489 1.00 72.19 117 ASP A CA 1
ATOM 885 C C . ASP A 1 117 ? -20.588 0.391 11.553 1.00 72.19 117 ASP A C 1
ATOM 887 O O . ASP A 1 117 ? -19.984 1.054 10.706 1.00 72.19 117 ASP A O 1
ATOM 891 N N . LYS A 1 118 ? -21.172 0.955 12.609 1.00 76.62 118 LYS A N 1
ATOM 892 C CA . LYS A 1 118 ? -20.958 2.360 12.962 1.00 76.62 118 LYS A CA 1
ATOM 893 C C . LYS A 1 118 ? -19.891 2.445 14.036 1.00 76.62 118 LYS A C 1
ATOM 895 O O . LYS A 1 118 ? -19.915 1.661 14.979 1.00 76.62 118 LYS A O 1
ATOM 900 N N . VAL A 1 119 ? -18.991 3.410 13.912 1.00 76.12 119 VAL A N 1
ATOM 901 C CA . VAL A 1 119 ? -17.882 3.587 14.850 1.00 76.12 119 VAL A CA 1
ATOM 902 C C . VAL A 1 119 ? -18.050 4.908 15.587 1.00 76.12 119 VAL A C 1
ATOM 904 O O . VAL A 1 119 ? -18.156 5.954 14.949 1.00 76.12 119 VAL A O 1
ATOM 907 N N . ASP A 1 120 ? -18.061 4.855 16.917 1.00 79.69 120 ASP A N 1
ATOM 908 C CA . ASP A 1 120 ? -17.873 6.043 17.752 1.00 79.69 120 ASP A CA 1
ATOM 909 C C . ASP A 1 120 ? -16.434 6.070 18.270 1.00 79.69 120 ASP A C 1
ATOM 911 O O . ASP A 1 120 ? -15.865 5.021 18.569 1.00 79.69 120 ASP A O 1
ATOM 915 N N . THR A 1 121 ? -15.876 7.263 18.459 1.00 79.06 121 THR A N 1
ATOM 916 C CA . THR A 1 121 ? -14.554 7.440 19.067 1.00 79.06 121 THR A CA 1
ATOM 917 C C . THR A 1 121 ? -14.688 8.134 20.417 1.00 79.06 121 THR A C 1
ATOM 919 O O . THR A 1 121 ? -15.330 9.178 20.512 1.00 79.06 121 THR A O 1
ATOM 922 N N . LEU A 1 122 ? -14.063 7.576 21.454 1.00 81.50 122 LEU A N 1
ATOM 923 C CA . LEU A 1 122 ? -13.985 8.143 22.800 1.00 81.50 122 LEU A CA 1
ATOM 924 C C . LEU A 1 122 ? -12.532 8.426 23.187 1.00 81.50 122 LEU A C 1
ATOM 926 O O . LEU A 1 122 ? -11.636 7.642 22.865 1.00 81.50 122 LEU A O 1
ATOM 930 N N . GLY A 1 123 ? -12.300 9.503 23.940 1.00 75.69 123 GLY A N 1
ATOM 931 C CA . GLY A 1 123 ? -10.980 9.831 24.480 1.00 75.69 123 GLY A CA 1
ATOM 932 C C . GLY A 1 123 ? -10.112 10.698 23.568 1.00 75.69 123 GLY A C 1
ATOM 933 O O . GLY A 1 123 ? -8.951 10.929 23.905 1.00 75.69 123 GLY A O 1
ATOM 934 N N . LEU A 1 124 ? -10.659 11.207 22.457 1.00 76.12 124 LEU A N 1
ATOM 935 C CA . LEU A 1 124 ? -9.978 12.161 21.569 1.00 76.12 124 LEU A CA 1
ATOM 936 C C . LEU A 1 124 ? -9.675 13.485 22.282 1.00 76.12 124 LEU A C 1
ATOM 938 O O . LEU A 1 124 ? -8.632 14.081 22.060 1.00 76.12 124 LEU A O 1
ATOM 942 N N . GLU A 1 125 ? -10.541 13.909 23.198 1.00 73.50 125 GLU A N 1
ATOM 943 C CA . GLU A 1 125 ? -10.390 15.117 24.013 1.00 73.50 125 GLU A CA 1
ATOM 944 C C . GLU A 1 125 ? -9.203 15.072 24.990 1.00 73.50 125 GLU A C 1
ATOM 946 O O . GLU A 1 125 ? -8.800 16.100 25.529 1.00 73.50 125 GLU A O 1
ATOM 951 N N . SER A 1 126 ? -8.644 13.882 25.234 1.00 72.44 126 SER A N 1
ATOM 952 C CA . SER A 1 126 ? -7.472 13.669 26.092 1.00 72.44 126 SER A CA 1
ATOM 953 C C . SER A 1 126 ? -6.351 12.935 25.355 1.00 72.44 126 SER A C 1
ATOM 955 O O . SER A 1 126 ? -5.580 12.193 25.971 1.00 72.44 126 SER A O 1
ATOM 957 N N . PHE A 1 127 ? -6.296 13.105 24.030 1.00 78.62 127 PHE A N 1
ATOM 958 C CA . PHE A 1 127 ? -5.336 12.426 23.174 1.00 78.62 127 PHE A CA 1
ATOM 959 C C . PHE A 1 127 ? -3.918 12.916 23.477 1.00 78.62 127 PHE A C 1
ATOM 961 O O . PHE A 1 127 ? -3.590 14.086 23.273 1.00 78.62 127 PHE A O 1
ATOM 968 N N . VAL A 1 128 ? -3.094 12.005 23.995 1.00 82.31 128 VAL A N 1
ATOM 969 C CA . VAL A 1 128 ? -1.694 12.237 24.364 1.00 82.31 128 VAL A CA 1
ATOM 970 C C . VAL A 1 128 ? -0.834 11.092 23.835 1.00 82.31 128 VAL A C 1
ATOM 972 O O . VAL A 1 128 ? -1.348 9.986 23.633 1.00 82.31 128 VAL A O 1
ATOM 975 N N . PRO A 1 129 ? 0.474 11.307 23.621 1.00 83.00 129 PRO A N 1
ATOM 976 C CA . PRO A 1 129 ? 1.373 10.235 23.216 1.00 83.00 129 PRO A CA 1
ATOM 977 C C . PRO A 1 129 ? 1.275 9.031 24.159 1.00 83.00 129 PRO A C 1
ATOM 979 O O . PRO A 1 129 ? 1.215 9.183 25.379 1.00 83.00 129 PRO A O 1
ATOM 982 N N . SER A 1 130 ? 1.305 7.823 23.596 1.00 78.00 130 SER A N 1
ATOM 983 C CA . SER A 1 130 ? 1.247 6.546 24.333 1.00 78.00 130 SER A CA 1
ATOM 984 C C . SER A 1 130 ? -0.075 6.230 25.051 1.00 78.00 130 SER A C 1
ATOM 986 O O . SER A 1 130 ? -0.138 5.232 25.772 1.00 78.00 130 SER A O 1
ATOM 988 N N . LYS A 1 131 ? -1.137 7.025 24.859 1.00 83.06 131 LYS A N 1
ATOM 989 C CA . LYS A 1 131 ? -2.474 6.730 25.389 1.00 83.06 131 LYS A CA 1
ATOM 990 C C . LYS A 1 131 ? -3.471 6.546 24.250 1.00 83.06 131 LYS A C 1
ATOM 992 O O . LYS A 1 131 ? -3.987 7.509 23.691 1.00 83.06 131 LYS A O 1
ATOM 997 N N . ASN A 1 132 ? -3.798 5.287 23.986 1.00 81.88 132 ASN A N 1
ATOM 998 C CA . ASN A 1 132 ? -4.774 4.923 22.968 1.00 81.88 132 ASN A CA 1
ATOM 999 C C . ASN A 1 132 ? -6.162 5.497 23.284 1.00 81.88 132 ASN A C 1
ATOM 1001 O O . ASN A 1 132 ? -6.592 5.53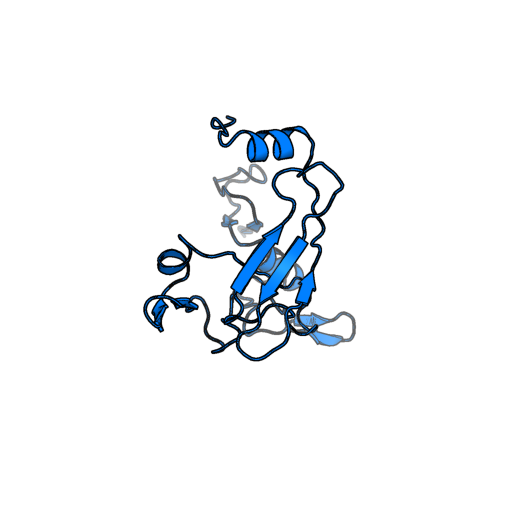4 24.439 1.00 81.88 132 ASN A O 1
ATOM 1005 N N . PHE A 1 133 ? -6.872 5.897 22.232 1.00 81.50 133 PHE A N 1
ATOM 1006 C CA . PHE A 1 133 ? -8.303 6.179 22.284 1.00 81.50 133 PHE A CA 1
ATOM 1007 C C . PHE A 1 133 ? -9.099 4.879 22.138 1.00 81.50 133 PHE A C 1
ATOM 1009 O O . PHE A 1 133 ? -8.557 3.839 21.756 1.00 81.50 133 PHE A O 1
ATOM 1016 N N . THR A 1 134 ? -10.395 4.941 22.427 1.00 82.25 134 THR A N 1
ATOM 1017 C CA . THR A 1 134 ? -11.298 3.799 22.273 1.00 82.25 134 THR A CA 1
ATOM 1018 C C . THR A 1 134 ? -12.207 4.031 21.078 1.00 82.25 134 THR A C 1
ATOM 1020 O O . THR A 1 134 ? -12.828 5.084 20.958 1.00 82.25 134 THR A O 1
ATOM 1023 N N . LEU A 1 135 ? -12.300 3.038 20.201 1.00 81.62 135 LEU A N 1
ATOM 1024 C CA . LEU A 1 135 ? -13.327 2.948 19.175 1.00 81.62 135 LEU A CA 1
ATOM 1025 C C . LEU A 1 135 ? -14.403 1.978 19.653 1.00 81.62 135 LEU A C 1
ATOM 1027 O O . LEU A 1 135 ? -14.100 0.846 20.022 1.00 81.62 135 LEU A O 1
ATOM 1031 N N . ILE A 1 136 ? -15.655 2.417 19.621 1.00 83.31 136 ILE A N 1
ATOM 1032 C CA . ILE A 1 136 ? -16.816 1.576 19.903 1.00 83.31 136 ILE A CA 1
ATOM 1033 C C . ILE A 1 136 ? -17.419 1.165 18.567 1.00 83.31 136 ILE A C 1
ATOM 1035 O O . ILE A 1 136 ? -18.006 1.990 17.861 1.00 83.31 136 ILE A O 1
ATOM 1039 N N . LEU A 1 137 ? -17.298 -0.116 18.236 1.00 81.50 137 LEU A N 1
ATOM 1040 C CA . LEU A 1 137 ? -17.934 -0.740 17.087 1.00 81.50 137 LEU A CA 1
ATOM 1041 C C . LEU A 1 137 ? -19.384 -1.064 17.439 1.00 81.50 137 LEU A C 1
ATOM 1043 O O . LEU A 1 137 ? -19.677 -1.850 18.339 1.00 81.50 137 LEU A O 1
ATOM 1047 N N . LYS A 1 138 ? -20.318 -0.453 16.720 1.00 83.12 138 LYS A N 1
ATOM 1048 C CA . LYS A 1 138 ? -21.743 -0.768 16.782 1.00 83.12 138 LYS A CA 1
ATOM 1049 C C . LYS A 1 138 ? -22.081 -1.646 15.590 1.00 83.12 138 LYS A C 1
ATOM 1051 O O . LYS A 1 138 ? -22.351 -1.128 14.503 1.00 83.12 138 LYS A O 1
ATOM 1056 N N . HIS A 1 139 ? -22.072 -2.957 15.811 1.00 82.50 139 HIS A N 1
ATOM 1057 C CA . HIS A 1 139 ? -22.504 -3.912 14.801 1.00 82.50 139 HIS A CA 1
ATOM 1058 C C . HIS A 1 139 ? -23.987 -3.724 14.477 1.00 82.50 139 HIS A C 1
ATOM 1060 O O . HIS A 1 139 ? -24.806 -3.485 15.365 1.00 82.50 139 HIS A O 1
ATOM 1066 N N . HIS A 1 140 ? -24.339 -3.832 13.196 1.00 72.38 140 HIS A N 1
ATOM 1067 C CA . HIS A 1 140 ? -25.732 -3.736 12.750 1.00 72.38 140 HIS A CA 1
ATOM 1068 C C . HIS A 1 140 ? -26.602 -4.878 13.314 1.00 72.38 140 HIS A C 1
ATOM 1070 O O . HIS A 1 140 ? -27.791 -4.701 13.566 1.00 72.38 140 HIS A O 1
ATOM 1076 N N . ASP A 1 141 ? -26.001 -6.049 13.514 1.00 74.44 141 ASP A N 1
ATOM 1077 C CA . ASP A 1 141 ? -26.643 -7.322 13.843 1.00 74.44 141 ASP A CA 1
ATOM 1078 C C . ASP A 1 141 ? -26.097 -7.970 15.131 1.00 74.44 141 ASP A C 1
ATOM 1080 O O . ASP A 1 141 ? -26.381 -9.134 15.410 1.00 74.44 141 ASP A O 1
ATOM 1084 N N . GLY A 1 142 ? -25.313 -7.238 15.927 1.00 70.19 142 GLY A N 1
ATOM 1085 C CA . GLY A 1 142 ? -24.570 -7.807 17.051 1.00 70.19 142 GLY A CA 1
ATOM 1086 C C . GLY A 1 142 ? -24.401 -6.876 18.254 1.00 70.19 142 GLY A C 1
ATOM 1087 O O . GLY A 1 142 ? -24.853 -5.728 18.236 1.00 70.19 142 GLY A O 1
ATOM 1088 N N . PRO A 1 143 ? -23.763 -7.376 19.329 1.00 76.12 143 PRO A N 1
ATOM 1089 C CA . PRO A 1 143 ? -23.399 -6.556 20.479 1.00 76.12 143 PRO A CA 1
ATOM 1090 C C . PRO A 1 143 ? -22.380 -5.483 20.079 1.00 76.12 143 PRO A C 1
ATOM 1092 O O . PRO A 1 143 ? -21.745 -5.576 19.037 1.00 76.12 143 PRO A O 1
ATOM 1095 N N . LYS A 1 144 ? -22.210 -4.453 20.907 1.00 83.81 144 LYS A N 1
ATOM 1096 C CA . LYS A 1 144 ? -21.122 -3.490 20.700 1.00 83.81 144 LYS A CA 1
ATOM 1097 C C . LYS A 1 144 ? -19.784 -4.137 21.073 1.00 83.81 144 LYS A C 1
ATOM 1099 O O . LYS A 1 144 ? -19.740 -4.877 22.056 1.00 83.81 144 LYS A O 1
ATOM 1104 N N . GLU A 1 145 ? -18.727 -3.840 20.325 1.00 81.69 145 GLU A N 1
ATOM 1105 C CA . GLU A 1 145 ? -17.351 -4.244 20.645 1.00 81.69 145 GLU A CA 1
ATOM 1106 C C . GLU A 1 145 ? -16.472 -3.001 20.807 1.00 81.69 145 GLU A C 1
ATOM 1108 O O . GLU A 1 145 ? -16.488 -2.109 19.961 1.00 81.69 145 GLU A O 1
ATOM 1113 N N . ASP A 1 146 ? -15.680 -2.959 21.875 1.00 84.12 146 ASP A N 1
ATOM 1114 C CA . ASP A 1 146 ? -14.729 -1.879 22.124 1.00 84.12 146 ASP A CA 1
ATOM 1115 C C . ASP A 1 146 ? -13.332 -2.314 21.664 1.00 84.12 146 ASP A C 1
ATOM 1117 O O . ASP A 1 146 ? -12.841 -3.381 22.042 1.00 84.12 146 ASP A O 1
ATOM 1121 N N . ILE A 1 147 ? -12.667 -1.473 20.873 1.00 81.38 147 ILE A N 1
ATOM 1122 C CA . ILE A 1 147 ? -11.279 -1.677 20.448 1.00 81.38 147 ILE A CA 1
ATOM 1123 C C . ILE A 1 147 ? -10.437 -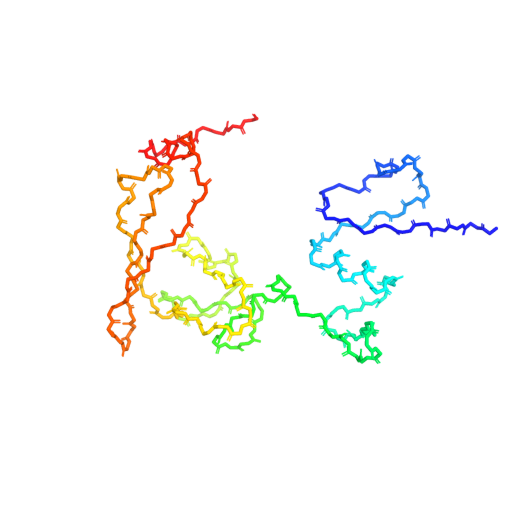0.445 20.792 1.00 81.38 147 ILE A C 1
ATOM 1125 O O . ILE A 1 147 ? -10.877 0.690 20.633 1.00 81.38 147 ILE A O 1
ATOM 1129 N N . SER A 1 148 ? -9.202 -0.655 21.246 1.00 80.38 148 SER A N 1
ATOM 1130 C CA . SER A 1 148 ? -8.273 0.430 21.595 1.00 80.38 148 SER A CA 1
ATOM 1131 C C . SER A 1 148 ? -7.059 0.410 20.664 1.00 80.38 148 SER A C 1
ATOM 1133 O O . SER A 1 148 ? -6.051 -0.221 20.996 1.00 80.38 148 SER A O 1
ATOM 1135 N N . PRO A 1 149 ? -7.145 1.043 19.478 1.00 77.44 149 PRO A N 1
ATOM 1136 C CA . PRO A 1 149 ? -6.062 1.023 18.502 1.00 77.44 149 PRO A CA 1
ATOM 1137 C C . PRO A 1 149 ? -4.806 1.717 19.035 1.00 77.44 149 PRO A C 1
ATOM 1139 O O . PRO A 1 149 ? -4.870 2.801 19.617 1.00 77.44 149 PRO A O 1
ATOM 1142 N N . ALA A 1 150 ? -3.654 1.090 18.798 1.00 79.69 150 ALA A N 1
ATOM 1143 C CA . ALA A 1 150 ? -2.359 1.692 19.079 1.00 79.69 150 ALA A CA 1
ATOM 1144 C C . ALA A 1 150 ? -2.060 2.841 18.110 1.00 79.69 150 ALA A C 1
ATOM 1146 O O . ALA A 1 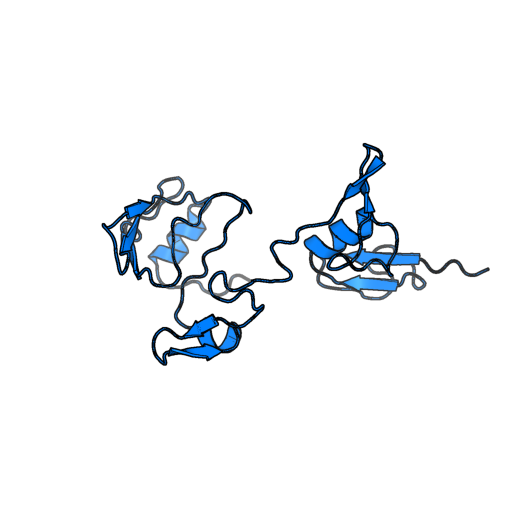150 ? -2.419 2.786 16.934 1.00 79.69 150 ALA A O 1
ATOM 1147 N N . HIS A 1 151 ? -1.362 3.866 18.596 1.00 78.62 151 HIS A N 1
ATOM 1148 C CA . HIS A 1 151 ? -0.918 4.985 17.774 1.00 78.62 151 HIS A CA 1
ATOM 1149 C C . HIS A 1 151 ? 0.494 5.434 18.172 1.00 78.62 151 HIS A C 1
ATOM 1151 O O . HIS A 1 151 ? 0.910 5.290 19.318 1.00 78.62 151 HIS A O 1
ATOM 1157 N N . SER A 1 152 ? 1.231 6.003 17.216 1.00 79.50 152 SER A N 1
ATOM 1158 C CA . SER A 1 152 ? 2.609 6.482 17.401 1.00 79.50 152 SER A CA 1
ATOM 1159 C C . SER A 1 152 ? 2.722 8.008 17.293 1.00 79.50 152 SER A C 1
ATOM 1161 O O . SER A 1 152 ? 3.749 8.523 16.853 1.00 79.50 152 SER A O 1
ATOM 1163 N N . PHE A 1 153 ? 1.650 8.734 17.626 1.00 77.50 153 PHE A N 1
ATOM 1164 C CA . PHE A 1 153 ? 1.642 10.199 17.551 1.00 77.50 153 PHE A CA 1
ATOM 1165 C C . PHE A 1 153 ? 2.562 10.784 18.620 1.00 77.50 153 PHE A C 1
ATOM 1167 O O . PHE A 1 153 ? 2.492 10.396 19.788 1.00 77.50 153 PHE A O 1
ATOM 1174 N N . ASN A 1 154 ? 3.403 11.730 18.211 1.00 79.06 154 ASN A N 1
ATOM 1175 C CA . ASN A 1 154 ? 4.224 12.511 19.128 1.00 79.06 154 ASN A CA 1
ATOM 1176 C C . ASN A 1 154 ? 3.452 13.726 19.674 1.00 79.06 154 ASN A C 1
ATOM 1178 O O . ASN A 1 154 ? 2.355 14.043 19.214 1.00 79.06 154 ASN A O 1
ATOM 1182 N N . GLU A 1 155 ? 4.039 14.409 20.656 1.00 79.12 155 GLU A N 1
ATOM 1183 C CA . GLU A 1 155 ? 3.389 15.496 21.400 1.00 79.12 155 GLU A CA 1
ATOM 1184 C C . GLU A 1 155 ? 2.915 16.642 20.490 1.00 79.12 155 GLU A C 1
ATOM 1186 O O . GLU A 1 155 ? 1.748 17.030 20.547 1.00 79.12 155 GLU A O 1
ATOM 1191 N N . GLY A 1 156 ? 3.759 17.090 19.552 1.00 75.81 156 GLY A N 1
ATOM 1192 C CA . GLY A 1 156 ? 3.397 18.150 18.604 1.00 75.81 156 GLY A CA 1
ATOM 1193 C C . GLY A 1 156 ? 2.257 17.760 17.653 1.00 75.81 156 GLY A C 1
ATOM 1194 O O . GLY A 1 156 ? 1.412 18.587 17.317 1.00 75.81 156 GLY A O 1
ATOM 1195 N N . GLN A 1 157 ? 2.174 16.489 17.249 1.00 70.56 157 GLN A N 1
ATOM 1196 C CA . GLN A 1 157 ? 1.060 16.002 16.429 1.00 70.56 157 GLN A CA 1
ATOM 1197 C C . GLN A 1 157 ? -0.241 15.894 17.237 1.00 70.56 157 GLN A C 1
ATOM 1199 O O . GLN A 1 157 ? -1.312 16.197 16.713 1.00 70.56 157 GLN A O 1
ATOM 1204 N N . THR A 1 158 ? -0.164 15.483 18.509 1.00 73.75 158 THR A N 1
ATOM 1205 C CA . THR A 1 158 ? -1.339 15.455 19.395 1.00 73.75 158 THR A CA 1
ATOM 1206 C C . THR A 1 158 ? -1.860 16.858 19.708 1.00 73.75 158 THR A C 1
ATOM 1208 O O . THR A 1 158 ? -3.069 17.075 19.726 1.00 73.75 158 THR A O 1
ATOM 1211 N N . GLU A 1 159 ? -0.970 17.840 19.856 1.00 68.31 159 GLU A N 1
ATOM 1212 C CA . GLU A 1 159 ? -1.332 19.245 20.059 1.00 68.31 159 GLU A CA 1
ATOM 1213 C C . GLU A 1 159 ? -2.037 19.841 18.829 1.00 68.31 159 GLU A C 1
ATOM 1215 O O . GLU A 1 159 ? -3.073 20.496 18.964 1.00 68.31 159 GLU A O 1
ATOM 1220 N N . GLY A 1 160 ? -1.548 19.545 17.619 1.00 65.00 160 GLY A N 1
ATOM 1221 C CA . GLY A 1 160 ? -2.192 19.967 16.368 1.00 65.00 160 GLY A CA 1
ATOM 1222 C C . GLY A 1 160 ? -3.605 19.398 16.175 1.00 65.00 160 GLY A C 1
ATOM 1223 O O . GLY A 1 160 ? -4.474 20.073 15.626 1.00 65.00 160 GLY A O 1
ATOM 1224 N N . LEU A 1 161 ? -3.866 18.183 16.673 1.00 66.00 161 LEU A N 1
ATOM 1225 C CA . LEU A 1 161 ? -5.205 17.580 16.669 1.00 66.00 161 LEU A CA 1
ATOM 1226 C C . LEU A 1 161 ? -6.142 18.233 17.697 1.00 66.00 161 LEU A C 1
ATOM 1228 O O . LEU A 1 161 ? -7.304 18.493 17.386 1.00 66.00 161 LEU A O 1
ATOM 1232 N N . ASN A 1 162 ? -5.638 18.550 18.891 1.00 65.50 162 ASN A N 1
ATOM 1233 C CA . ASN A 1 162 ? -6.432 19.141 19.973 1.00 65.50 162 ASN A CA 1
ATOM 1234 C C . ASN A 1 162 ? -6.773 20.626 19.739 1.00 65.50 162 ASN A C 1
ATOM 1236 O O . ASN A 1 162 ? -7.730 21.141 20.313 1.00 65.50 162 ASN A O 1
ATOM 1240 N N . THR A 1 163 ? -6.018 21.325 18.887 1.00 58.91 163 THR A N 1
ATOM 1241 C CA . THR A 1 163 ? -6.166 22.772 18.635 1.00 58.91 163 THR A CA 1
ATOM 1242 C C . THR A 1 163 ? -6.978 23.110 17.378 1.00 58.91 163 THR A C 1
ATOM 1244 O O . THR A 1 163 ? -7.143 24.286 17.046 1.00 58.91 163 THR A O 1
ATOM 1247 N N . SER A 1 164 ? -7.548 22.113 16.683 1.00 53.97 164 SER A N 1
ATOM 1248 C CA . SER A 1 164 ? -8.398 22.267 15.479 1.00 53.97 164 SER A CA 1
ATOM 1249 C C . SER A 1 164 ? -7.805 23.117 14.339 1.00 53.97 164 SER A C 1
ATOM 1251 O O . SER A 1 164 ? -8.521 23.542 13.434 1.00 53.97 164 SER A O 1
ATOM 1253 N N . SER A 1 165 ? -6.496 23.369 14.354 1.00 46.19 165 SER A N 1
ATOM 1254 C CA . SER A 1 165 ? -5.813 24.177 13.350 1.00 46.19 165 SER A CA 1
ATOM 1255 C C . SER A 1 165 ? -4.390 23.669 13.151 1.00 46.19 165 SER A C 1
ATOM 1257 O O . SER A 1 165 ? -3.491 23.939 13.937 1.00 46.19 165 SER A O 1
ATOM 1259 N N . THR A 1 166 ? -4.155 22.954 12.056 1.00 44.84 166 THR A N 1
ATOM 1260 C CA . THR A 1 166 ? -2.805 22.853 11.499 1.00 44.84 166 THR A CA 1
ATOM 1261 C C . THR A 1 166 ? -2.640 23.965 10.464 1.00 44.84 166 THR A C 1
ATOM 1263 O O . THR A 1 166 ? -3.297 23.901 9.420 1.00 44.84 166 THR A O 1
ATOM 1266 N N . PRO A 1 167 ? -1.786 24.981 10.687 1.00 40.78 167 PRO A N 1
ATOM 1267 C CA . PRO A 1 167 ? -1.236 25.731 9.572 1.00 40.78 167 PRO A CA 1
ATOM 1268 C C . PRO A 1 167 ? -0.318 24.789 8.786 1.00 40.78 167 PRO A C 1
ATOM 1270 O O . PRO A 1 167 ? 0.415 23.998 9.378 1.00 40.78 167 PRO A O 1
ATOM 1273 N N . ASN A 1 168 ? -0.377 24.864 7.455 1.00 42.47 168 ASN A N 1
AT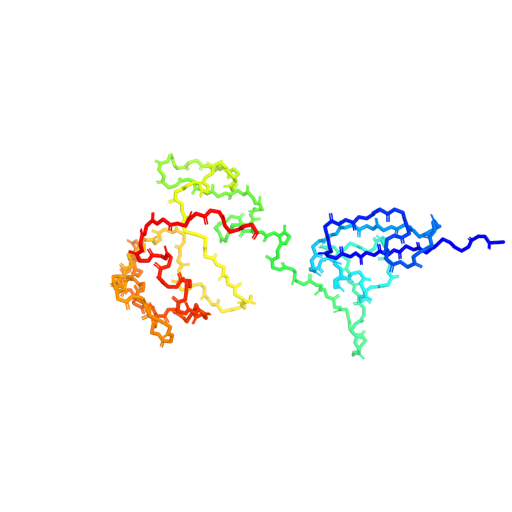OM 1274 C CA . ASN A 1 168 ? 0.527 24.157 6.549 1.00 42.47 168 ASN A CA 1
ATOM 1275 C C . ASN A 1 168 ? 1.982 24.290 7.028 1.00 42.47 168 ASN A C 1
ATOM 1277 O O . ASN A 1 168 ? 2.550 25.382 6.979 1.00 42.47 168 ASN A O 1
ATOM 1281 N N . LEU A 1 169 ? 2.572 23.184 7.483 1.00 32.12 169 LEU A N 1
ATOM 1282 C CA . LEU A 1 169 ? 4.009 23.093 7.712 1.00 32.12 169 LEU A CA 1
ATOM 1283 C C . LEU A 1 169 ? 4.671 22.867 6.349 1.00 32.12 169 LEU A C 1
ATOM 1285 O O . LEU A 1 169 ? 4.437 21.847 5.699 1.00 32.12 169 LEU A O 1
ATOM 1289 N N . ILE A 1 170 ? 5.406 23.891 5.917 1.00 34.25 170 ILE A N 1
ATOM 1290 C CA . ILE A 1 170 ? 6.295 23.923 4.750 1.00 34.25 170 ILE A CA 1
ATOM 1291 C C . ILE A 1 170 ? 7.599 23.209 5.112 1.00 34.25 170 ILE A C 1
ATOM 1293 O O . ILE A 1 170 ? 8.051 23.403 6.264 1.00 34.25 170 ILE A O 1
#

pLDDT: mean 70.67, std 14.09, range [32.12, 87.69]

Sequence (170 aa):
MIVYVSVVTSYNHNFTGRNDANPATYAFVASSDLVTAMAFAGDLHFNPVTDTTTGADGNPFEFKYCLINTMNTVNDEANKVKDQITGEYAGIPATAAFWIAVRNHDCGEGLKVRPADKVDTLGLESFVPSKNFTLILKHHDGPKEDISPAHSFNEGQTEGLNTSSTPNLI

Secondary structure (DSSP, 8-state):
----EEEEESSS---TTTTTS-TTEEEEE--HHHHHHHHHH--TT--TTT-EEE-TTSSEEE---SSS--EETTTTEET-EE-TTT--EE-HHHHTTS-PPP--SSTTS--SS-TT-EEEEESGGG-BTTB--EEEEE-SSS-EEEE-------HHHHHHHHTT------

Radius of gyration: 21.66 Å; chains: 1; bounding box: 53×50×54 Å